Protein AF-A0A1Z9RP40-F1 (afdb_monomer)

Sequence (90 aa):
MLIVTPVFAVDNDKAKSSQIIKKAKTTYKEVVKLNNAWRDTKKLIKKASEAHSKKNYEKSISLANQALNQSKMAIEQHNRQKDNYRFLGQ

Secondary structure (DSSP, 8-state):
------HHHHHHHHHHHHHHHHHHHHHHHHHHHTT---TTHHHHHHHHHHHHHTT-HHHHHHHHHHHHHHHHHHHHHHHHHHHHHHHHT-

Mean predicted aligned error: 6.23 Å

Radius of gyration: 17.25 Å; Cα contacts (8 Å, |Δi|>4): 90; chains: 1; bounding box: 47×19×54 Å

Structure (mmCIF, N/CA/C/O backbone):
data_AF-A0A1Z9RP40-F1
#
_entry.id   AF-A0A1Z9RP40-F1
#
loop_
_atom_site.group_PDB
_atom_site.id
_atom_site.type_symbol
_atom_site.label_atom_id
_atom_site.label_alt_id
_atom_site.label_comp_id
_atom_site.label_asym_id
_atom_site.label_entity_id
_atom_site.label_seq_id
_atom_site.pdbx_PDB_ins_code
_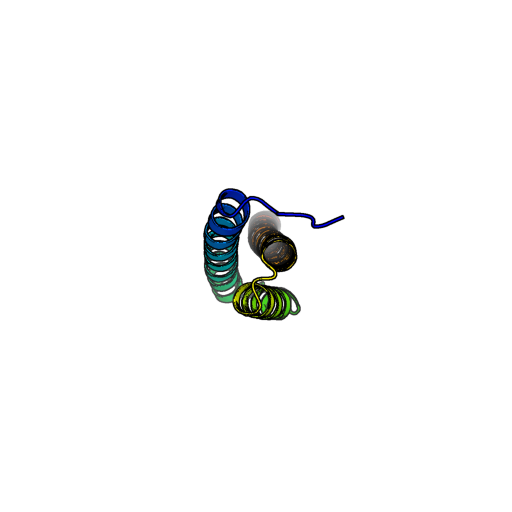atom_site.Cartn_x
_atom_site.Cartn_y
_atom_site.Cartn_z
_atom_site.occupancy
_atom_site.B_iso_or_equiv
_atom_site.auth_seq_id
_atom_site.auth_comp_id
_atom_site.auth_asym_id
_atom_site.auth_atom_id
_atom_site.pdbx_PDB_model_num
ATOM 1 N N . MET A 1 1 ? -14.827 -7.058 32.458 1.00 41.19 1 MET A N 1
ATOM 2 C CA . MET A 1 1 ? -13.833 -5.992 32.215 1.00 41.19 1 MET A CA 1
ATOM 3 C C . MET A 1 1 ? -14.160 -5.349 30.874 1.00 41.19 1 MET A C 1
ATOM 5 O O . MET A 1 1 ? -13.928 -5.968 29.845 1.00 41.19 1 MET A O 1
ATOM 9 N N . LEU A 1 2 ? -14.818 -4.187 30.877 1.00 45.34 2 LEU A N 1
ATOM 10 C CA . LEU A 1 2 ? -15.152 -3.458 29.650 1.00 45.34 2 LEU A CA 1
ATOM 11 C C . LEU A 1 2 ? -13.906 -2.655 29.248 1.00 45.34 2 LEU A C 1
ATOM 13 O O . LEU A 1 2 ? -13.556 -1.693 29.928 1.00 45.34 2 LEU A O 1
ATOM 17 N N . ILE A 1 3 ? -13.190 -3.075 28.205 1.00 58.44 3 ILE A N 1
ATOM 18 C CA . ILE A 1 3 ? -12.060 -2.296 27.684 1.00 58.44 3 ILE A CA 1
ATOM 19 C C . ILE A 1 3 ? -12.655 -1.150 26.867 1.00 58.44 3 ILE A C 1
ATOM 21 O O . ILE A 1 3 ? -13.032 -1.325 25.711 1.00 58.44 3 ILE A O 1
ATOM 25 N N . VAL A 1 4 ? -12.789 0.019 27.488 1.00 58.91 4 VAL A N 1
ATOM 26 C CA . VAL A 1 4 ? -13.176 1.250 26.796 1.00 58.91 4 VAL A CA 1
ATOM 27 C C . VAL A 1 4 ? -11.916 1.793 26.131 1.00 58.91 4 VAL A C 1
ATOM 29 O O . VAL A 1 4 ? -11.135 2.516 26.743 1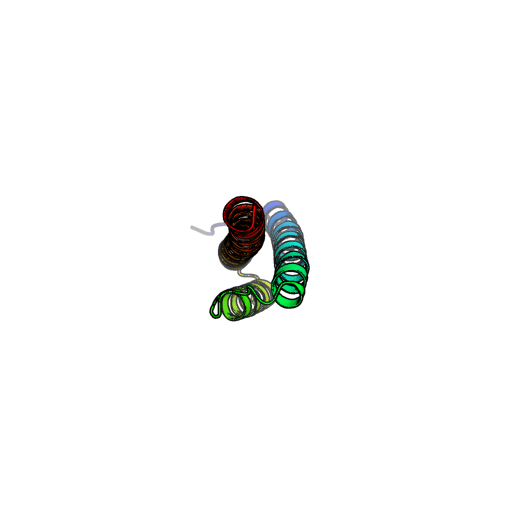.00 58.91 4 VAL A O 1
ATOM 32 N N . THR A 1 5 ? -11.652 1.393 24.889 1.00 63.31 5 THR A N 1
ATOM 33 C CA . THR A 1 5 ? -10.602 2.051 24.103 1.00 63.31 5 THR A CA 1
ATOM 34 C C . THR A 1 5 ? -10.972 3.526 23.921 1.00 63.31 5 THR A C 1
ATOM 36 O O . THR A 1 5 ? -12.113 3.809 23.540 1.00 63.31 5 THR A O 1
ATOM 39 N N . PRO A 1 6 ? -10.050 4.473 24.161 1.00 67.75 6 PRO A N 1
ATOM 40 C CA . PRO A 1 6 ? -10.346 5.890 24.011 1.00 67.75 6 PRO A CA 1
ATOM 41 C C . PRO A 1 6 ? -10.639 6.208 22.540 1.00 67.75 6 PRO A C 1
ATOM 43 O O . PRO A 1 6 ? -9.829 5.926 21.658 1.00 67.75 6 PRO A O 1
ATOM 46 N N . VAL A 1 7 ? -11.794 6.829 22.285 1.00 62.72 7 VAL A N 1
ATOM 47 C CA . VAL A 1 7 ? -12.273 7.250 20.951 1.00 62.72 7 VAL A CA 1
ATOM 48 C C . VAL A 1 7 ? -11.200 8.034 20.172 1.00 62.72 7 VAL A C 1
ATOM 50 O O . VAL A 1 7 ? -11.036 7.836 18.971 1.00 62.72 7 VAL A O 1
ATOM 53 N N . PHE A 1 8 ? -10.379 8.821 20.875 1.00 63.53 8 PHE A N 1
ATOM 54 C CA . PHE A 1 8 ? -9.269 9.596 20.310 1.00 63.53 8 PHE A CA 1
ATOM 55 C C . PHE A 1 8 ? -8.181 8.756 19.615 1.00 63.53 8 PHE A C 1
ATOM 57 O O . PHE A 1 8 ? -7.606 9.200 18.621 1.00 63.53 8 PHE A O 1
ATOM 64 N N . ALA A 1 9 ? -7.887 7.545 20.104 1.00 66.69 9 ALA A N 1
ATOM 65 C CA . ALA A 1 9 ? -6.879 6.676 19.489 1.00 66.69 9 ALA A CA 1
ATOM 66 C C . ALA A 1 9 ? -7.375 6.107 18.149 1.00 66.69 9 ALA A C 1
ATOM 68 O O . ALA A 1 9 ? -6.639 6.076 17.163 1.00 66.69 9 ALA A O 1
ATOM 69 N N . VAL A 1 10 ? -8.659 5.748 18.090 1.00 68.94 10 VAL A N 1
ATOM 70 C CA . VAL A 1 10 ? -9.303 5.178 16.900 1.00 68.94 10 VAL A CA 1
ATOM 71 C C . VAL A 1 10 ? -9.362 6.191 15.751 1.00 68.94 10 VAL A C 1
ATOM 73 O O . VAL A 1 10 ? -9.117 5.828 14.597 1.00 68.94 10 VAL A O 1
ATOM 76 N N . ASP A 1 11 ? -9.643 7.463 16.046 1.00 77.94 11 ASP A N 1
ATOM 77 C CA . ASP A 1 11 ? -9.674 8.526 15.033 1.00 77.94 11 ASP A CA 1
ATOM 78 C C . ASP A 1 11 ? -8.281 8.839 14.467 1.00 77.94 11 ASP A C 1
ATOM 80 O O . ASP A 1 11 ? -8.127 9.019 13.251 1.00 77.94 11 ASP A O 1
ATOM 84 N N . ASN A 1 12 ? -7.246 8.813 15.314 1.00 89.94 12 ASN A N 1
ATOM 85 C CA . ASN A 1 12 ? -5.859 8.952 14.872 1.00 89.94 12 ASN A CA 1
ATOM 86 C C . ASN A 1 12 ? -5.445 7.784 13.958 1.00 89.94 12 ASN A C 1
ATOM 88 O O . ASN A 1 12 ? -4.908 7.991 12.864 1.00 89.94 12 ASN A O 1
ATOM 92 N N . ASP A 1 13 ? -5.778 6.551 14.341 1.00 93.38 13 ASP A N 1
ATOM 93 C CA . ASP A 1 13 ? -5.454 5.367 13.547 1.00 93.38 13 ASP A CA 1
ATOM 94 C C . ASP A 1 13 ? -6.203 5.323 12.214 1.00 93.38 13 ASP A C 1
ATOM 96 O O . ASP A 1 13 ? -5.632 4.918 11.196 1.00 93.38 13 ASP A O 1
ATOM 100 N N . LYS A 1 14 ? -7.448 5.809 12.165 1.00 96.00 14 LYS A N 1
ATOM 101 C CA . LYS A 1 14 ? -8.194 5.979 10.913 1.00 96.00 14 LYS A CA 1
ATOM 102 C C . LYS A 1 14 ? -7.466 6.923 9.956 1.00 96.00 14 LYS A C 1
ATOM 104 O O . LYS A 1 14 ? -7.242 6.567 8.793 1.00 96.00 14 LYS A O 1
ATOM 109 N N . ALA A 1 15 ? -7.086 8.113 10.426 1.00 96.50 15 ALA A N 1
ATOM 110 C CA . ALA A 1 15 ? -6.383 9.104 9.613 1.00 96.50 15 ALA A CA 1
ATOM 111 C C . ALA A 1 15 ? -5.029 8.564 9.125 1.00 96.50 15 ALA A C 1
ATOM 113 O O . ALA A 1 15 ? -4.732 8.596 7.924 1.00 96.50 15 ALA A O 1
ATOM 114 N N . LYS A 1 16 ? -4.253 7.967 10.035 1.00 97.44 16 LYS A N 1
ATOM 115 C CA . LYS A 1 16 ? -2.961 7.335 9.747 1.00 97.44 16 LYS A CA 1
ATOM 116 C C . LYS A 1 16 ? -3.086 6.202 8.730 1.00 97.44 16 LYS A C 1
ATOM 118 O O . LYS A 1 16 ? -2.334 6.157 7.756 1.00 97.44 16 LYS A O 1
ATOM 123 N N . SER A 1 17 ? -4.062 5.315 8.906 1.00 98.38 17 SER A N 1
ATOM 124 C CA . SER A 1 17 ? -4.364 4.223 7.978 1.00 98.38 17 SER A CA 1
ATOM 125 C C . SER A 1 17 ? -4.656 4.747 6.567 1.00 98.38 17 SER A C 1
ATOM 127 O O . SER A 1 17 ? -4.031 4.297 5.602 1.00 98.38 17 SER A O 1
ATOM 129 N N . SER A 1 18 ? -5.527 5.754 6.439 1.00 98.38 18 SER A N 1
ATOM 130 C CA . SER A 1 18 ? -5.843 6.383 5.149 1.00 98.38 18 SER A CA 1
ATOM 131 C C . SER A 1 18 ? -4.603 7.001 4.489 1.00 98.38 18 SER A C 1
ATOM 133 O O . SER A 1 18 ? -4.336 6.777 3.301 1.00 98.38 18 SER A O 1
ATOM 135 N N . GLN A 1 19 ? -3.782 7.713 5.268 1.00 98.56 19 GLN A N 1
ATOM 136 C CA . GLN A 1 19 ? -2.551 8.335 4.782 1.00 98.56 19 GLN A CA 1
ATOM 137 C C . GLN A 1 19 ? -1.552 7.300 4.245 1.00 98.56 19 GLN A C 1
ATOM 139 O O . GLN A 1 19 ? -0.996 7.492 3.160 1.00 98.56 19 GLN A O 1
ATOM 144 N N . ILE A 1 20 ? -1.318 6.202 4.971 1.00 98.56 20 ILE A N 1
ATOM 145 C CA . ILE A 1 20 ? -0.358 5.169 4.553 1.00 98.56 20 ILE A CA 1
ATOM 146 C C . ILE A 1 20 ? -0.884 4.413 3.326 1.00 98.56 20 ILE A C 1
ATOM 148 O O . ILE A 1 20 ? -0.115 4.186 2.392 1.00 98.56 20 ILE A O 1
ATOM 152 N N . ILE A 1 21 ? -2.188 4.108 3.250 1.00 98.75 21 ILE A N 1
ATOM 153 C CA . ILE A 1 21 ? -2.797 3.532 2.037 1.00 98.75 21 ILE A CA 1
ATOM 154 C C . ILE A 1 21 ? -2.570 4.449 0.831 1.00 98.75 21 ILE A C 1
ATOM 156 O O . ILE A 1 21 ? -2.199 3.968 -0.242 1.00 98.75 21 ILE A O 1
ATOM 160 N N . LYS A 1 22 ? -2.784 5.764 0.985 1.00 98.75 22 LYS A N 1
ATOM 161 C CA . LYS A 1 22 ? -2.561 6.738 -0.093 1.00 98.75 22 LYS A CA 1
ATOM 162 C C . LYS A 1 22 ? -1.099 6.733 -0.542 1.00 98.75 22 LYS A C 1
ATOM 164 O O . LYS A 1 22 ? -0.850 6.629 -1.739 1.00 98.75 22 LYS A O 1
ATOM 169 N N . LYS A 1 23 ? -0.147 6.765 0.400 1.00 98.69 23 LYS A N 1
ATOM 170 C CA . LYS A 1 23 ? 1.294 6.676 0.104 1.00 98.69 23 LYS A CA 1
ATOM 171 C C . LYS A 1 23 ? 1.635 5.387 -0.651 1.00 98.69 23 LYS A C 1
ATOM 173 O O . LYS A 1 23 ? 2.227 5.462 -1.721 1.00 98.69 23 LYS A O 1
ATOM 178 N N . ALA A 1 24 ? 1.186 4.230 -0.161 1.00 98.75 24 ALA A N 1
ATOM 179 C CA . ALA A 1 24 ? 1.417 2.941 -0.812 1.00 98.75 24 ALA A CA 1
ATOM 180 C C . ALA A 1 24 ? 0.843 2.898 -2.240 1.00 98.75 24 ALA A C 1
ATOM 182 O O . ALA A 1 24 ? 1.513 2.432 -3.158 1.00 98.75 24 ALA A O 1
ATOM 183 N N . LYS A 1 25 ? -0.370 3.432 -2.458 1.00 98.69 25 LYS A N 1
ATOM 184 C CA . LYS A 1 25 ? -0.986 3.536 -3.793 1.00 98.69 25 LYS A CA 1
ATOM 185 C C . LYS A 1 25 ? -0.178 4.424 -4.738 1.00 98.69 25 LYS A C 1
ATOM 187 O O . LYS A 1 25 ? -0.010 4.053 -5.896 1.00 98.69 25 LYS A O 1
ATOM 192 N N . THR A 1 26 ? 0.287 5.582 -4.272 1.00 98.69 26 THR A N 1
ATOM 193 C CA . THR A 1 26 ? 1.085 6.508 -5.087 1.00 98.69 26 THR A CA 1
ATOM 194 C C . THR A 1 26 ? 2.419 5.881 -5.482 1.00 98.69 26 THR A C 1
ATOM 196 O O . THR A 1 26 ? 2.690 5.772 -6.674 1.00 98.69 26 THR A O 1
ATOM 199 N N . THR A 1 27 ? 3.193 5.365 -4.523 1.00 98.56 27 THR A N 1
ATOM 200 C CA . THR 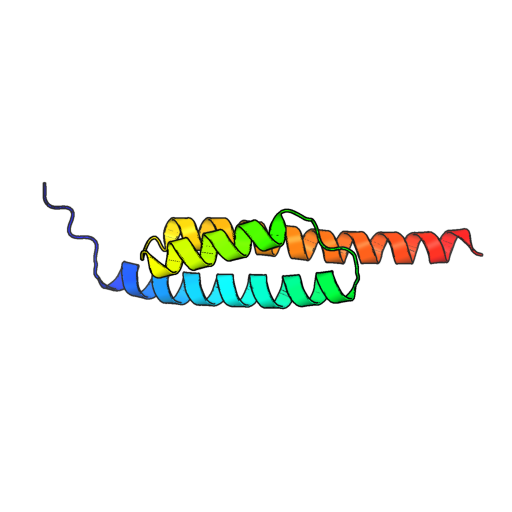A 1 27 ? 4.497 4.744 -4.812 1.00 98.56 27 THR A CA 1
ATOM 201 C C . THR A 1 27 ? 4.348 3.492 -5.680 1.00 98.56 27 THR A C 1
ATOM 203 O O . THR A 1 27 ? 5.129 3.279 -6.599 1.00 98.56 27 THR A O 1
ATOM 206 N N . TYR A 1 28 ? 3.302 2.682 -5.483 1.00 98.56 28 TYR A N 1
ATOM 207 C CA . TYR A 1 28 ? 3.040 1.544 -6.369 1.00 98.56 28 TYR A CA 1
ATOM 208 C C . TYR A 1 28 ? 2.782 1.975 -7.822 1.00 98.56 28 TYR A C 1
ATOM 210 O O . TYR A 1 28 ? 3.260 1.322 -8.747 1.00 98.56 28 TYR A O 1
ATOM 218 N N . LYS A 1 29 ? 2.064 3.087 -8.052 1.00 98.38 29 LYS A N 1
ATOM 219 C CA . LYS A 1 29 ? 1.870 3.627 -9.410 1.00 98.38 29 LYS A CA 1
ATOM 220 C C . LYS A 1 29 ? 3.192 4.045 -10.052 1.00 98.38 29 LYS A C 1
ATOM 222 O O . LYS A 1 29 ? 3.344 3.861 -11.254 1.00 98.38 29 LYS A O 1
ATOM 227 N N . GLU A 1 30 ? 4.125 4.598 -9.281 1.00 98.00 30 GLU A N 1
ATOM 228 C CA . GLU A 1 30 ? 5.471 4.926 -9.770 1.00 98.00 3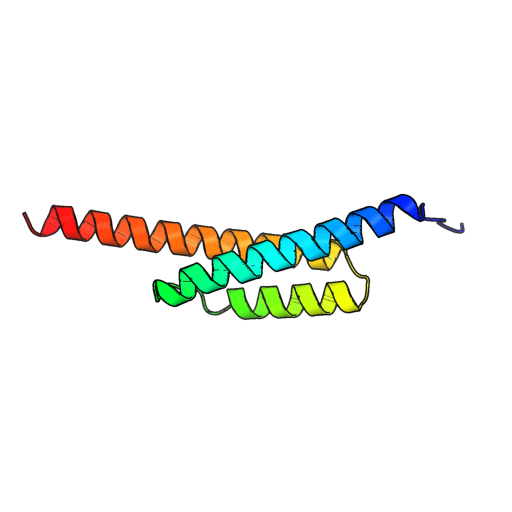0 GLU A CA 1
ATOM 229 C C . GLU A 1 30 ? 6.207 3.658 -10.208 1.00 98.00 30 GLU A C 1
ATOM 231 O O . GLU A 1 30 ? 6.663 3.582 -11.343 1.00 98.00 30 GLU A O 1
ATOM 236 N N . VAL A 1 31 ? 6.219 2.616 -9.373 1.00 97.06 31 VAL A N 1
ATOM 237 C CA . VAL A 1 31 ? 6.867 1.336 -9.702 1.00 97.06 31 VAL A CA 1
ATOM 238 C C . VAL A 1 31 ? 6.267 0.683 -10.954 1.00 97.06 31 VAL A C 1
ATOM 240 O O . VAL A 1 31 ? 6.998 0.116 -11.766 1.00 97.06 31 VAL A O 1
ATOM 243 N N . VAL A 1 32 ? 4.942 0.759 -11.133 1.00 97.88 32 VAL A N 1
ATOM 244 C CA . VAL A 1 32 ? 4.272 0.249 -12.342 1.00 97.88 32 VAL A CA 1
ATOM 245 C C . VAL A 1 32 ? 4.758 0.984 -13.591 1.00 97.88 32 VAL A C 1
ATOM 247 O O . VAL A 1 32 ? 5.023 0.332 -14.592 1.00 97.88 32 VAL A O 1
ATOM 250 N N . LYS A 1 33 ? 4.939 2.311 -13.535 1.00 97.19 33 LYS A N 1
ATOM 251 C CA . LYS A 1 33 ? 5.503 3.084 -14.659 1.00 97.19 33 LYS A CA 1
ATOM 252 C C . LYS A 1 33 ? 6.946 2.686 -14.983 1.00 97.19 33 LYS A C 1
ATOM 254 O O . LYS A 1 33 ? 7.353 2.793 -16.131 1.00 97.19 33 LYS A O 1
ATOM 259 N N . LEU A 1 34 ? 7.697 2.221 -13.984 1.00 95.81 34 LEU A N 1
ATOM 260 C CA . LEU A 1 34 ? 9.059 1.701 -14.143 1.00 95.81 34 LEU A CA 1
ATOM 261 C C . LEU A 1 34 ? 9.101 0.235 -14.611 1.00 95.81 34 LEU A C 1
ATOM 263 O O . LEU A 1 34 ? 10.186 -0.330 -14.716 1.00 95.81 34 LEU A O 1
ATOM 267 N N . ASN 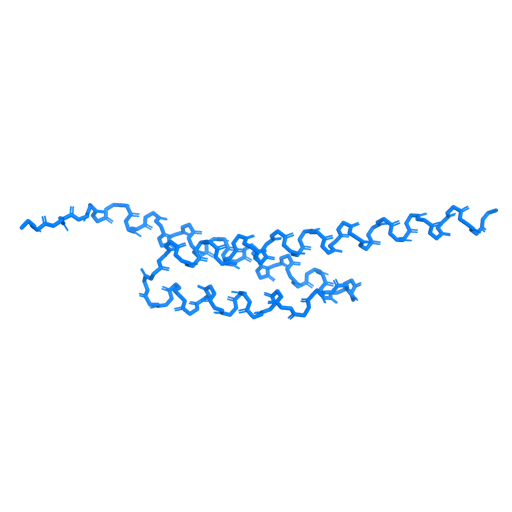A 1 35 ? 7.946 -0.404 -14.844 1.00 95.12 35 ASN A N 1
ATOM 268 C CA . ASN A 1 35 ? 7.825 -1.826 -15.185 1.00 95.12 35 ASN A CA 1
ATOM 269 C C . ASN A 1 35 ? 8.546 -2.778 -14.209 1.00 95.12 35 ASN A C 1
ATOM 271 O O . ASN A 1 35 ? 8.940 -3.873 -14.594 1.00 95.12 35 ASN A O 1
ATOM 275 N N . ASN A 1 36 ? 8.693 -2.392 -12.935 1.00 95.81 36 ASN A N 1
ATOM 276 C CA . ASN A 1 36 ? 9.418 -3.188 -11.933 1.00 95.81 36 ASN A CA 1
ATOM 277 C C . ASN A 1 36 ? 8.537 -3.618 -10.746 1.00 95.81 36 ASN A C 1
ATOM 279 O O . ASN A 1 36 ? 9.018 -3.849 -9.639 1.00 95.81 36 ASN A O 1
ATOM 283 N N . ALA A 1 37 ? 7.215 -3.665 -10.932 1.00 95.25 37 ALA A N 1
ATOM 284 C CA . ALA A 1 37 ? 6.282 -3.897 -9.832 1.00 95.25 37 ALA A CA 1
ATOM 285 C C . ALA A 1 37 ? 6.261 -5.355 -9.383 1.00 95.25 37 ALA A C 1
ATOM 287 O O . ALA A 1 37 ? 5.989 -6.260 -10.168 1.00 95.25 37 ALA A O 1
ATOM 288 N N . TRP A 1 38 ? 6.465 -5.582 -8.084 1.00 95.75 38 TRP A N 1
ATOM 289 C CA . TRP A 1 38 ? 6.305 -6.912 -7.509 1.00 95.75 38 TRP A CA 1
ATOM 290 C C . TRP A 1 38 ? 4.825 -7.310 -7.494 1.00 95.75 38 TRP A C 1
ATOM 292 O O . TRP A 1 38 ? 3.948 -6.525 -7.114 1.00 95.75 38 TRP A O 1
ATOM 302 N N . ARG A 1 39 ? 4.549 -8.557 -7.889 1.00 92.75 39 ARG A N 1
ATOM 303 C CA . ARG A 1 39 ? 3.193 -9.083 -8.115 1.00 92.75 39 ARG A CA 1
ATOM 304 C C . ARG A 1 39 ? 2.263 -8.896 -6.911 1.00 92.75 39 ARG A C 1
ATOM 306 O O . ARG A 1 39 ? 1.111 -8.488 -7.064 1.00 92.75 39 ARG A O 1
ATOM 313 N N . ASP A 1 40 ? 2.754 -9.198 -5.711 1.00 96.62 40 ASP A N 1
ATOM 314 C CA . ASP A 1 40 ? 1.918 -9.261 -4.508 1.00 96.62 40 ASP A CA 1
ATOM 315 C C . ASP A 1 40 ? 1.662 -7.891 -3.852 1.00 96.62 40 ASP A C 1
ATOM 317 O O . ASP A 1 40 ? 0.704 -7.745 -3.084 1.00 96.62 40 ASP A O 1
ATOM 321 N N . THR A 1 41 ? 2.404 -6.846 -4.235 1.00 98.00 41 THR A N 1
ATOM 322 C CA . THR A 1 41 ? 2.255 -5.490 -3.682 1.00 98.00 41 THR A CA 1
ATOM 323 C C . THR A 1 41 ? 0.847 -4.930 -3.905 1.00 98.00 41 THR A C 1
ATOM 325 O O . THR A 1 41 ? 0.226 -4.395 -2.982 1.00 98.00 41 THR A O 1
ATOM 328 N N . LYS A 1 42 ? 0.264 -5.128 -5.098 1.00 97.94 42 LYS A N 1
ATOM 329 C CA . LYS A 1 42 ? -1.119 -4.703 -5.403 1.00 97.94 42 LYS A CA 1
ATOM 330 C C . LYS A 1 42 ? -2.141 -5.383 -4.488 1.00 97.94 42 LYS A C 1
ATOM 332 O O . LYS A 1 42 ? -3.108 -4.754 -4.052 1.00 97.94 42 LYS A O 1
ATOM 337 N N . LYS A 1 43 ? -1.926 -6.667 -4.180 1.00 98.06 43 LYS A N 1
ATOM 338 C CA . LYS A 1 43 ? -2.804 -7.461 -3.310 1.00 98.06 43 LYS A CA 1
ATOM 339 C C . LYS A 1 43 ? -2.732 -6.974 -1.864 1.00 98.06 43 LYS A C 1
ATOM 341 O O . LYS A 1 43 ? -3.773 -6.893 -1.214 1.00 98.06 43 LYS A O 1
ATOM 346 N N . LEU A 1 44 ? -1.550 -6.590 -1.379 1.00 98.56 44 LEU A N 1
ATOM 347 C CA . LEU A 1 44 ? -1.391 -5.974 -0.057 1.00 98.56 44 LEU A CA 1
ATOM 348 C C . LEU A 1 44 ? -2.145 -4.644 0.050 1.00 98.56 44 LEU A C 1
ATOM 350 O O . LEU A 1 44 ? -2.885 -4.450 1.010 1.00 98.56 44 LEU A O 1
ATOM 354 N N . ILE A 1 45 ? -2.054 -3.773 -0.961 1.00 98.62 45 ILE A N 1
ATOM 355 C CA . ILE A 1 45 ? -2.793 -2.495 -0.993 1.00 98.62 45 ILE A CA 1
ATOM 356 C C . ILE A 1 45 ? -4.310 -2.722 -0.955 1.00 98.62 45 ILE A C 1
ATOM 358 O O . ILE A 1 45 ? -5.035 -2.002 -0.256 1.00 98.62 45 ILE A O 1
ATOM 362 N N . LYS A 1 46 ? -4.802 -3.729 -1.691 1.00 98.56 46 LYS A N 1
ATOM 363 C CA . LYS A 1 46 ? -6.220 -4.110 -1.672 1.00 98.56 46 LYS A CA 1
ATOM 364 C C . LYS A 1 46 ? -6.638 -4.570 -0.272 1.00 98.56 46 LYS A C 1
ATOM 366 O O . LYS A 1 46 ? -7.560 -3.989 0.294 1.00 98.56 46 LYS A O 1
ATOM 371 N N . LYS A 1 47 ? -5.904 -5.514 0.327 1.00 98.62 47 LYS A N 1
ATOM 372 C CA . LYS A 1 47 ? -6.168 -6.007 1.691 1.00 98.62 47 LYS A CA 1
ATOM 373 C C . LYS A 1 47 ? -6.093 -4.895 2.746 1.00 98.62 47 LYS A C 1
ATOM 375 O O . LYS A 1 47 ? -6.892 -4.883 3.676 1.00 98.62 47 LYS A O 1
ATOM 380 N N . ALA A 1 48 ? -5.164 -3.948 2.603 1.00 98.75 48 ALA A N 1
ATOM 381 C CA . ALA A 1 48 ? -5.058 -2.797 3.495 1.00 98.75 48 ALA A CA 1
ATOM 382 C C . ALA A 1 48 ? -6.295 -1.892 3.407 1.00 98.75 48 ALA A C 1
ATOM 384 O O . ALA A 1 48 ? -6.820 -1.463 4.435 1.00 98.75 48 ALA A O 1
ATOM 385 N N . SER A 1 49 ? -6.787 -1.642 2.188 1.00 98.62 49 SER A N 1
ATOM 386 C CA . SER A 1 49 ? -8.008 -0.858 1.956 1.00 98.62 49 SER A CA 1
ATOM 387 C C . SER A 1 49 ? -9.241 -1.566 2.531 1.00 98.62 49 SER A C 1
ATOM 389 O O . SER A 1 49 ? -10.040 -0.938 3.213 1.00 98.62 49 SER A O 1
ATOM 391 N N . GLU A 1 50 ? -9.358 -2.883 2.337 1.00 98.69 50 GLU A N 1
ATOM 392 C CA . GLU A 1 50 ? -10.439 -3.694 2.918 1.00 98.69 50 GLU A CA 1
ATOM 393 C C . GLU A 1 50 ? -10.416 -3.677 4.454 1.00 98.69 50 GLU A C 1
ATOM 395 O O . GLU A 1 50 ? -11.462 -3.550 5.088 1.00 98.69 50 GLU A O 1
ATOM 400 N N . ALA A 1 51 ? -9.231 -3.779 5.067 1.00 98.50 51 ALA A N 1
ATOM 401 C CA . ALA A 1 51 ? -9.079 -3.683 6.517 1.00 98.50 51 ALA A CA 1
ATOM 402 C C . ALA A 1 51 ? -9.486 -2.296 7.044 1.00 98.50 51 ALA A C 1
ATOM 404 O O . ALA A 1 51 ? -10.189 -2.218 8.050 1.00 98.50 51 ALA A O 1
ATOM 405 N N . HIS A 1 52 ? -9.125 -1.220 6.333 1.00 98.25 52 HIS A N 1
ATOM 406 C CA . HIS A 1 52 ? -9.547 0.144 6.667 1.00 98.25 52 HIS A CA 1
ATOM 407 C C . HIS A 1 52 ? -11.071 0.287 6.642 1.00 98.25 52 HIS A C 1
ATOM 409 O O . HIS A 1 52 ? -11.658 0.789 7.596 1.00 98.25 52 HIS A O 1
ATOM 415 N N . SER A 1 53 ? -11.728 -0.203 5.585 1.00 97.81 53 SER A N 1
ATOM 416 C CA . SER A 1 53 ? -13.192 -0.171 5.467 1.00 97.81 53 SER A CA 1
ATOM 417 C C . SER A 1 53 ? -13.892 -0.937 6.593 1.00 97.81 53 SER A C 1
ATOM 419 O O . SER A 1 53 ? -14.977 -0.553 7.016 1.00 97.81 53 SER A O 1
ATOM 421 N N . LYS A 1 54 ? -13.251 -1.985 7.124 1.00 97.25 54 LYS A N 1
ATOM 422 C CA . LYS A 1 54 ? -13.726 -2.759 8.282 1.00 97.25 54 LYS A CA 1
ATOM 423 C C . LYS A 1 54 ? -13.332 -2.145 9.634 1.00 97.25 54 LYS A C 1
ATOM 425 O O . LYS A 1 54 ? -13.454 -2.818 10.651 1.00 97.25 54 LYS A O 1
ATOM 430 N N . LYS A 1 55 ? -12.827 -0.903 9.652 1.00 96.19 55 LYS A N 1
ATOM 431 C CA . LYS A 1 55 ? -12.295 -0.196 10.834 1.00 96.19 55 LYS A CA 1
ATOM 432 C C . LYS A 1 55 ? -11.163 -0.940 11.562 1.00 96.19 55 LYS A C 1
ATOM 434 O O . LYS A 1 55 ? -10.820 -0.601 12.688 1.00 96.19 55 LYS A O 1
ATOM 439 N N . ASN A 1 56 ? -10.546 -1.931 10.916 1.00 96.94 56 ASN A N 1
ATOM 440 C CA . ASN A 1 56 ? -9.382 -2.638 11.439 1.00 96.94 56 ASN A CA 1
ATOM 441 C C . ASN A 1 56 ? -8.118 -1.862 11.046 1.00 96.94 56 ASN A C 1
ATOM 443 O O . ASN A 1 56 ? -7.382 -2.234 10.122 1.00 96.94 56 ASN A O 1
ATOM 447 N N . TYR A 1 57 ? -7.938 -0.710 11.693 1.00 96.12 57 TYR A N 1
ATOM 448 C CA . TYR A 1 57 ? -6.931 0.271 11.306 1.00 96.12 57 TYR A CA 1
ATOM 449 C C . TYR A 1 57 ? -5.507 -0.225 11.552 1.00 96.12 57 TYR A C 1
ATOM 451 O O . TYR A 1 57 ? -4.669 -0.040 10.675 1.00 96.12 57 TYR A O 1
ATOM 459 N N . GLU A 1 58 ? -5.237 -0.950 12.639 1.00 96.50 58 GLU A N 1
ATOM 460 C CA . GLU A 1 58 ? -3.916 -1.544 12.892 1.00 96.50 58 GLU A CA 1
ATOM 461 C C . GLU A 1 58 ? -3.493 -2.503 11.771 1.00 96.50 58 GLU A C 1
ATOM 463 O O . GLU A 1 58 ? -2.422 -2.356 11.170 1.00 96.50 58 GLU A O 1
ATOM 468 N N . LYS A 1 59 ? -4.372 -3.449 11.405 1.00 97.81 59 LYS A N 1
ATOM 469 C CA . LYS A 1 59 ? -4.118 -4.378 10.295 1.00 97.81 59 LYS A CA 1
ATOM 470 C C . LYS A 1 59 ? -3.945 -3.637 8.976 1.00 97.81 59 LYS A C 1
ATOM 472 O O . LYS A 1 59 ? -3.090 -4.002 8.168 1.00 97.81 59 LYS A O 1
ATOM 477 N N . SER A 1 60 ? -4.749 -2.603 8.749 1.00 98.69 60 SER A N 1
ATOM 478 C CA . SER A 1 60 ? -4.641 -1.762 7.563 1.00 98.69 60 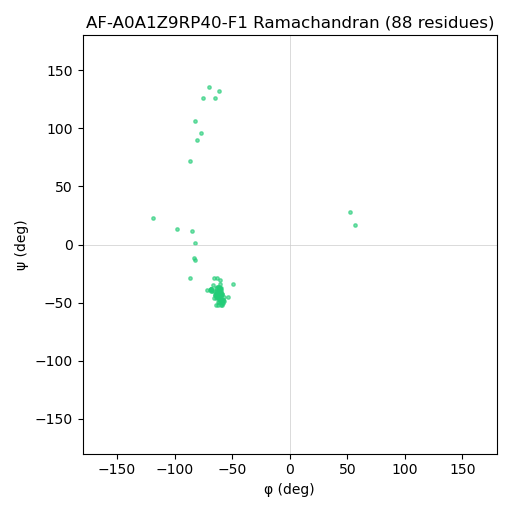SER A CA 1
ATOM 479 C C . SER A 1 60 ? -3.286 -1.056 7.475 1.00 98.69 60 SER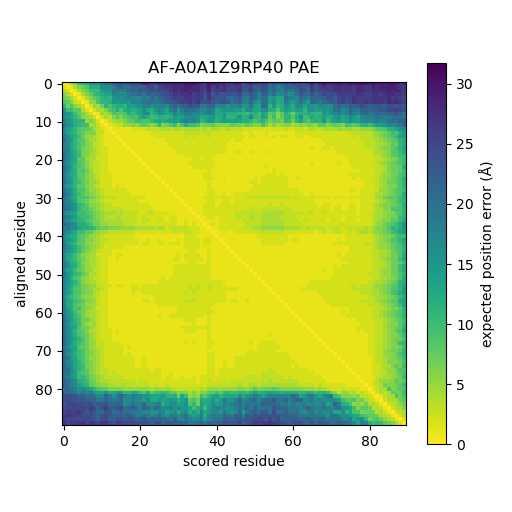 A C 1
ATOM 481 O O . SER A 1 60 ? -2.624 -1.148 6.442 1.00 98.69 60 SER A O 1
ATOM 483 N N . ILE A 1 61 ? -2.848 -0.412 8.562 1.00 98.38 61 ILE A N 1
ATOM 484 C CA . ILE A 1 61 ? -1.554 0.273 8.676 1.00 98.38 61 ILE A CA 1
ATOM 485 C C . ILE A 1 61 ? -0.420 -0.720 8.401 1.00 98.38 61 ILE A C 1
ATOM 487 O O . ILE A 1 61 ? 0.448 -0.430 7.578 1.00 98.38 61 ILE A O 1
ATOM 491 N N . SER A 1 62 ? -0.446 -1.904 9.020 1.00 98.50 62 SER A N 1
ATOM 492 C CA . SER A 1 62 ? 0.578 -2.937 8.816 1.00 98.50 62 SER A CA 1
ATOM 493 C C . SER A 1 62 ? 0.680 -3.372 7.348 1.00 98.50 62 SER A C 1
ATOM 495 O O . SER A 1 62 ? 1.754 -3.302 6.747 1.00 98.50 62 SER A O 1
ATOM 497 N N . LEU A 1 63 ? -0.445 -3.735 6.723 1.00 98.81 63 LEU A N 1
ATOM 498 C CA . LEU A 1 63 ? -0.481 -4.157 5.318 1.00 98.81 63 LEU A CA 1
ATOM 499 C C . LEU A 1 63 ? -0.064 -3.033 4.358 1.00 98.81 63 LEU A C 1
ATOM 501 O O . LEU A 1 63 ? 0.644 -3.282 3.380 1.00 98.81 63 LEU A O 1
ATOM 505 N N . ALA A 1 64 ? -0.487 -1.795 4.627 1.00 98.75 64 ALA A N 1
ATOM 506 C CA . ALA A 1 64 ? -0.141 -0.644 3.803 1.00 98.75 64 ALA A CA 1
ATOM 507 C C . ALA A 1 64 ? 1.353 -0.295 3.906 1.00 98.75 64 ALA A C 1
ATOM 509 O O . ALA A 1 64 ? 1.971 0.012 2.888 1.00 98.75 64 ALA A O 1
ATOM 510 N N . ASN A 1 65 ? 1.955 -0.401 5.095 1.00 98.75 65 ASN A N 1
ATOM 511 C CA . ASN A 1 65 ? 3.398 -0.224 5.278 1.00 98.75 65 ASN A CA 1
ATOM 512 C C . ASN A 1 65 ? 4.203 -1.300 4.545 1.00 98.75 65 ASN A C 1
ATOM 514 O O . ASN A 1 65 ? 5.178 -0.972 3.873 1.00 98.75 65 ASN A O 1
ATOM 518 N N . GLN A 1 66 ? 3.775 -2.566 4.605 1.00 98.69 66 GLN A N 1
ATOM 519 C CA . GLN A 1 66 ? 4.414 -3.636 3.833 1.00 98.69 66 GLN A CA 1
ATOM 520 C C . GLN A 1 66 ? 4.379 -3.326 2.332 1.00 98.69 66 GLN A C 1
ATOM 522 O O . GLN A 1 66 ? 5.413 -3.377 1.668 1.00 98.69 66 GLN A O 1
ATOM 527 N N . ALA A 1 67 ? 3.221 -2.922 1.802 1.00 98.81 67 ALA A N 1
ATOM 528 C CA . ALA A 1 67 ? 3.099 -2.543 0.397 1.00 98.81 67 ALA A CA 1
ATOM 529 C C . ALA A 1 67 ? 3.967 -1.330 0.017 1.00 98.81 67 ALA A C 1
ATOM 531 O O . ALA A 1 67 ? 4.568 -1.304 -1.060 1.00 98.81 67 ALA A O 1
ATOM 532 N N . LEU A 1 68 ? 4.041 -0.322 0.891 1.00 98.75 68 LEU A N 1
ATOM 533 C CA . LEU A 1 68 ? 4.889 0.850 0.689 1.00 98.75 68 LEU A CA 1
ATOM 53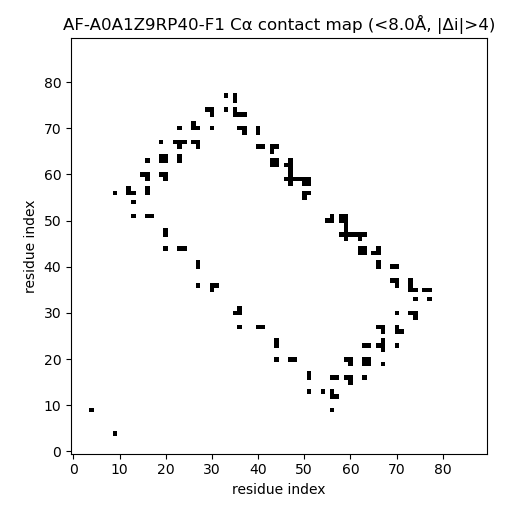4 C C . LEU A 1 68 ? 6.368 0.457 0.630 1.00 98.75 68 LEU A C 1
ATOM 536 O O . LEU A 1 68 ? 7.071 0.878 -0.285 1.00 98.75 68 LEU A O 1
ATOM 540 N N . ASN A 1 69 ? 6.827 -0.381 1.561 1.00 98.62 69 ASN A N 1
ATOM 541 C CA . ASN A 1 69 ? 8.209 -0.853 1.596 1.00 98.62 69 ASN A CA 1
ATOM 542 C C . ASN A 1 69 ? 8.549 -1.685 0.355 1.00 98.62 69 ASN A C 1
ATOM 544 O O . ASN A 1 69 ? 9.577 -1.440 -0.266 1.00 98.62 69 ASN A O 1
ATOM 548 N N . GLN A 1 70 ? 7.664 -2.596 -0.066 1.00 98.56 70 GLN A N 1
ATOM 549 C CA . GLN A 1 70 ? 7.844 -3.356 -1.310 1.00 98.56 70 GLN A CA 1
ATOM 550 C C . GLN A 1 70 ? 7.922 -2.446 -2.539 1.00 98.56 70 GLN A C 1
ATOM 552 O O . GLN A 1 70 ? 8.771 -2.644 -3.403 1.00 98.56 70 GLN A O 1
ATOM 557 N N . SER A 1 71 ? 7.090 -1.404 -2.596 1.00 98.62 71 SER A N 1
ATOM 558 C CA . SER A 1 71 ? 7.135 -0.431 -3.693 1.00 98.62 71 SER A CA 1
ATOM 559 C C . SER A 1 71 ? 8.460 0.346 -3.708 1.00 98.62 71 SER A C 1
ATOM 561 O O . SER A 1 71 ? 9.079 0.492 -4.756 1.00 98.62 71 SER A O 1
ATOM 563 N N . LYS A 1 72 ? 8.948 0.795 -2.546 1.00 98.38 72 LYS A N 1
ATOM 564 C CA . LYS A 1 72 ? 10.247 1.480 -2.441 1.00 98.38 72 LYS A CA 1
ATOM 565 C C . LYS A 1 72 ? 11.414 0.578 -2.838 1.00 98.38 72 LYS A C 1
ATOM 567 O O . LYS A 1 72 ? 12.269 1.004 -3.606 1.00 98.38 72 LYS A O 1
ATOM 572 N N . MET A 1 73 ? 11.425 -0.668 -2.362 1.00 97.94 73 MET A N 1
ATOM 573 C CA . MET A 1 73 ? 12.452 -1.648 -2.728 1.00 97.94 73 MET A CA 1
ATOM 574 C C . MET A 1 73 ? 12.464 -1.924 -4.233 1.00 97.94 73 MET A C 1
ATOM 576 O O . MET A 1 73 ? 13.532 -2.053 -4.818 1.00 97.94 73 MET A O 1
ATOM 580 N N . ALA A 1 74 ? 11.297 -1.959 -4.873 1.00 97.62 74 ALA A N 1
ATOM 581 C CA . ALA A 1 74 ? 11.201 -2.122 -6.314 1.00 97.62 74 ALA A CA 1
ATOM 582 C C . ALA A 1 74 ? 11.735 -0.904 -7.097 1.00 97.62 74 ALA A C 1
ATOM 584 O O . ALA A 1 74 ? 12.434 -1.089 -8.090 1.00 97.62 74 ALA A O 1
ATOM 585 N N . ILE A 1 75 ? 11.477 0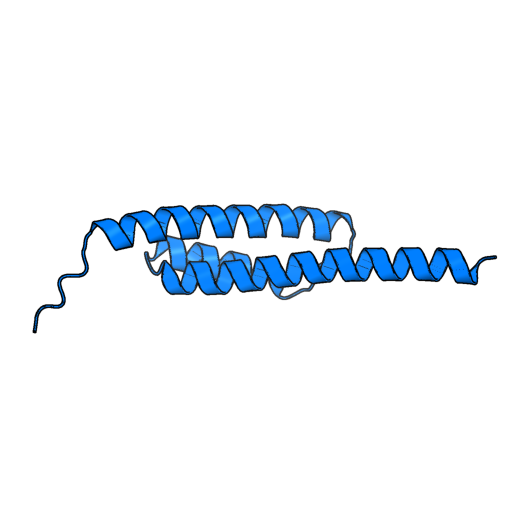.336 -6.664 1.00 97.19 75 ILE A N 1
ATOM 586 C CA . ILE A 1 75 ? 12.110 1.526 -7.278 1.00 97.19 75 ILE A CA 1
ATOM 587 C C . ILE A 1 75 ? 13.633 1.436 -7.163 1.00 97.19 75 ILE A C 1
ATOM 589 O O . ILE A 1 75 ? 14.352 1.575 -8.148 1.00 97.19 75 ILE A O 1
ATOM 593 N N . GLU A 1 76 ? 14.117 1.140 -5.963 1.00 96.44 76 GLU A N 1
ATOM 594 C CA . GLU A 1 76 ? 15.540 1.015 -5.675 1.00 96.44 76 GLU A CA 1
ATOM 595 C C . GLU A 1 76 ? 16.201 -0.082 -6.536 1.00 96.44 76 GLU A C 1
ATOM 597 O O . GLU A 1 76 ? 17.258 0.119 -7.133 1.00 96.44 76 GLU A O 1
ATOM 602 N N . GLN A 1 77 ? 15.543 -1.237 -6.674 1.00 95.25 77 GLN A N 1
ATOM 603 C CA . GLN A 1 77 ? 16.008 -2.332 -7.523 1.00 95.25 77 GLN A CA 1
ATOM 604 C C . GLN A 1 77 ? 16.069 -1.935 -9.009 1.00 95.25 77 GLN A C 1
ATOM 606 O O . GLN A 1 77 ? 16.969 -2.386 -9.718 1.00 95.25 77 GLN A O 1
ATOM 611 N N . HIS A 1 78 ? 15.133 -1.115 -9.496 1.00 95.00 78 HIS A N 1
ATOM 612 C CA . HIS A 1 78 ? 15.160 -0.600 -10.869 1.00 95.00 78 HIS A CA 1
ATOM 613 C C . HIS A 1 78 ? 16.362 0.333 -11.084 1.00 95.00 78 HIS A C 1
ATOM 615 O O . HIS A 1 78 ? 17.102 0.168 -12.054 1.00 95.00 78 HIS A O 1
ATOM 621 N N . ASN A 1 79 ? 16.596 1.260 -10.152 1.00 92.56 79 ASN A N 1
ATOM 622 C CA . ASN A 1 79 ? 17.699 2.219 -10.235 1.00 92.56 79 ASN A CA 1
ATOM 623 C C . ASN A 1 79 ? 19.063 1.516 -10.273 1.00 92.56 79 ASN A C 1
ATOM 625 O O . ASN A 1 79 ? 19.852 1.770 -11.179 1.00 92.56 79 ASN A O 1
ATOM 629 N N . ARG A 1 80 ? 19.299 0.544 -9.380 1.00 91.62 80 ARG A N 1
ATOM 630 C CA . ARG A 1 80 ? 20.562 -0.216 -9.367 1.00 91.62 80 ARG A CA 1
ATOM 631 C C . ARG A 1 80 ? 20.825 -0.987 -10.662 1.00 91.62 80 ARG A C 1
ATOM 633 O O . ARG A 1 80 ? 21.967 -1.073 -11.100 1.00 91.62 80 ARG A O 1
ATOM 640 N N . GLN A 1 81 ? 19.785 -1.548 -11.286 1.00 88.56 81 GLN A N 1
ATOM 641 C CA . GLN A 1 81 ? 19.931 -2.247 -12.570 1.00 88.56 81 GLN A CA 1
ATOM 642 C C . GLN A 1 81 ? 20.298 -1.285 -13.705 1.00 88.56 81 GLN A C 1
ATOM 644 O O . GLN A 1 81 ? 21.153 -1.607 -14.530 1.00 88.56 81 GLN A O 1
ATOM 649 N N . LYS A 1 82 ? 19.690 -0.093 -13.726 1.00 81.06 82 LYS A N 1
ATOM 650 C CA . LYS A 1 82 ? 20.008 0.958 -14.698 1.00 81.06 82 LYS A CA 1
ATOM 651 C C . LYS A 1 82 ? 21.451 1.446 -14.553 1.00 81.06 82 LYS A C 1
ATOM 653 O O . LYS A 1 82 ? 22.134 1.619 -15.560 1.00 81.06 82 LYS A O 1
ATOM 658 N N . ASP A 1 83 ? 21.913 1.631 -13.318 1.00 74.06 83 ASP A N 1
ATOM 659 C CA . ASP A 1 83 ? 23.290 2.041 -13.049 1.00 74.06 83 ASP A CA 1
ATOM 660 C C . ASP A 1 83 ? 24.284 0.971 -13.506 1.00 74.06 83 ASP A C 1
ATOM 662 O O . ASP A 1 83 ? 25.224 1.292 -14.227 1.00 74.06 83 ASP A O 1
ATOM 666 N N . ASN A 1 84 ? 24.039 -0.308 -13.196 1.00 70.38 84 ASN A N 1
ATOM 667 C CA . ASN A 1 84 ? 24.914 -1.404 -13.620 1.00 70.38 84 ASN A CA 1
ATOM 668 C C . ASN A 1 84 ? 25.055 -1.500 -15.151 1.00 70.38 84 ASN A C 1
ATOM 670 O O . ASN A 1 84 ? 26.163 -1.658 -15.660 1.00 70.38 84 ASN A O 1
ATOM 674 N N . TYR A 1 85 ? 23.956 -1.345 -15.901 1.00 63.97 85 TYR A N 1
ATOM 675 C CA . TYR A 1 85 ? 24.014 -1.326 -17.369 1.00 63.97 85 TYR A CA 1
ATOM 676 C C . TYR A 1 85 ? 24.877 -0.172 -17.902 1.00 63.97 85 TYR A C 1
ATOM 678 O O . TYR A 1 85 ? 25.606 -0.345 -18.875 1.00 63.97 85 TYR A O 1
ATOM 686 N N . ARG A 1 86 ? 24.848 0.995 -17.244 1.00 64.81 86 ARG A N 1
ATOM 687 C CA . ARG A 1 86 ? 25.655 2.153 -17.649 1.00 64.81 86 ARG A CA 1
ATOM 688 C C . ARG A 1 86 ? 27.161 1.920 -17.497 1.00 64.81 86 ARG A C 1
ATOM 690 O O . ARG A 1 86 ? 27.921 2.516 -18.248 1.00 64.81 86 ARG A O 1
ATOM 697 N N . PHE A 1 87 ? 27.591 1.080 -16.556 1.00 61.09 87 PHE A N 1
ATOM 698 C CA . PHE A 1 87 ? 29.012 0.784 -16.343 1.00 61.09 87 PHE A CA 1
ATOM 699 C C . PHE A 1 87 ? 29.544 -0.357 -17.220 1.00 61.09 87 PHE A C 1
ATOM 701 O O . PHE A 1 87 ? 30.719 -0.335 -17.557 1.00 61.09 87 PHE A O 1
ATOM 708 N N . LEU A 1 88 ? 28.706 -1.324 -17.611 1.00 63.00 88 LEU A N 1
ATOM 709 C CA . LEU A 1 88 ? 29.116 -2.462 -18.453 1.00 63.00 88 LEU A CA 1
ATOM 710 C C . LEU A 1 88 ? 29.145 -2.156 -19.961 1.00 63.00 88 LEU A C 1
ATOM 712 O O . LEU A 1 88 ? 29.636 -2.970 -20.735 1.00 63.00 88 LEU A O 1
ATOM 716 N N . GLY A 1 89 ? 28.581 -1.022 -20.383 1.00 58.12 89 GLY A N 1
ATOM 717 C CA . GLY A 1 89 ? 28.572 -0.569 -21.778 1.00 58.12 89 GLY A CA 1
ATOM 718 C C . GLY A 1 89 ? 29.657 0.456 -22.133 1.00 58.12 89 GLY A C 1
ATOM 719 O O . GLY A 1 89 ? 29.515 1.108 -23.166 1.00 58.12 89 GLY A O 1
ATOM 720 N N . GLN A 1 90 ? 30.667 0.648 -21.274 1.00 51.28 90 GLN A N 1
ATOM 721 C CA . GLN A 1 90 ? 31.823 1.529 -21.501 1.00 51.28 90 GLN A CA 1
ATOM 722 C C . GLN A 1 90 ? 33.106 0.728 -21.691 1.00 51.28 90 GLN A C 1
ATOM 724 O O . GLN A 1 90 ? 33.224 -0.336 -21.043 1.00 51.28 90 GLN A O 1
#

Foldseek 3Di:
DDPPDPPVVLVVLLVLLVVLLVLLVVLQVVLVVLVQHDPCLVVLSVVLVVCSVVSVSVSNNVSSVVSNVSSVVSVVVSVVVVVVVVVVVD

Solvent-accessible surface area (backbone atoms only — not comparable to full-atom values): 4727 Å² total; per-residue (Å²): 134,85,83,77,74,61,69,71,59,57,54,52,37,47,54,51,24,53,52,40,42,52,50,20,54,53,46,39,53,54,19,50,76,67,74,43,59,62,80,63,38,63,56,30,46,50,52,13,51,54,26,43,77,70,69,37,24,70,62,10,36,53,31,9,48,51,21,32,51,52,26,52,52,28,46,53,54,49,52,55,53,56,54,51,55,63,61,73,75,108

Nearest PDB structures (foldseek):
  9eon-assembly1_A  TM=4.100E-01  e=2.601E+00  Synechocystis sp. PCC 6803
  4h6h-assembly2_B  TM=4.961E-01  e=5.915E+00  Staphylococcus aureus subsp. aureus Mu50
  6tz5-assembly1_AA  TM=3.873E-01  e=2.452E+00  Homo sapiens
  5los-assembly1_A  TM=3.846E-01  e=2.925E+00  Serendipita indica DSM 11827
  7o3x-assembly1_D  TM=4.057E-01  e=5.915E+00  Synechocystis sp. PCC 6803 substr. Kazusa

pLDDT: mean 89.66, std 14.98, range [41.19, 98.81]